Protein AF-A0A1J3IB77-F1 (afdb_monomer)

Organism: Noccaea caerulescens (NCBI:txid107243)

Secondary structure (DSSP, 8-state):
-EEEEEEEE-SS-EEEEEEEE-HHHHHHHHTT--GGG-----EEEEEEE---TTSS---EEEEEEE-----SSTTPPPPHHHHHHHHHHHHHHHHHHHHHH-----

InterPro domains:
  IPR042160 Class IV homeodomain-leucine zipper [PTHR45654] (1-101)
  IPR057993 HD-Zip IV, C-terminal domain [PF25797] (1-103)

Radius of gyration: 18.07 Å; Cα contacts (8 Å, |Δi|>4): 120; chains: 1; bounding box: 46×37×48 Å

Solvent-accessible surface area (backbone atoms only — not comparable to full-atom values): 6460 Å² total; per-residue (Å²): 126,42,70,53,72,51,71,54,74,57,100,69,36,36,37,42,42,33,22,60,35,58,55,69,46,50,51,42,33,77,72,73,47,71,62,87,71,51,70,76,37,57,26,38,38,36,42,26,71,61,75,63,85,82,79,60,96,70,63,65,44,78,48,75,50,75,49,78,86,87,62,93,52,94,82,62,78,86,48,74,66,56,52,53,52,53,51,50,52,52,52,53,49,54,51,52,53,51,55,73,65,54,70,76,84,123

Structure (mmCIF, N/CA/C/O backbone):
data_AF-A0A1J3IB77-F1
#
_entry.id   AF-A0A1J3IB77-F1
#
loop_
_atom_site.group_PDB
_atom_site.id
_atom_site.type_symbol
_atom_site.label_atom_id
_atom_site.label_alt_id
_atom_site.label_comp_id
_atom_site.label_asym_id
_atom_site.label_entity_id
_atom_site.label_seq_id
_atom_site.pdbx_PDB_ins_code
_atom_site.Cartn_x
_atom_site.Cartn_y
_atom_site.Cartn_z
_atom_site.occupancy
_atom_site.B_iso_or_equiv
_atom_site.auth_seq_id
_atom_site.auth_comp_id
_atom_site.auth_asym_id
_atom_site.auth_atom_id
_atom_site.pdbx_PDB_model_num
ATOM 1 N N . MET A 1 1 ? 0.347 -8.475 15.175 1.00 77.75 1 MET A N 1
ATOM 2 C CA . MET A 1 1 ? -0.262 -7.822 14.001 1.00 77.75 1 MET A CA 1
ATOM 3 C C . MET A 1 1 ? -0.348 -8.857 12.902 1.00 77.75 1 MET A C 1
ATOM 5 O O . MET A 1 1 ? 0.675 -9.458 12.590 1.00 77.75 1 MET A O 1
ATOM 9 N N . LEU A 1 2 ? -1.551 -9.118 12.404 1.00 89.75 2 LEU A N 1
ATOM 10 C CA . LEU A 1 2 ? -1.766 -9.941 11.217 1.00 89.75 2 LEU A CA 1
ATOM 11 C C . LEU A 1 2 ? -1.796 -9.008 10.000 1.00 89.75 2 LEU A C 1
ATOM 13 O O . LEU A 1 2 ? -2.239 -7.869 10.125 1.00 89.75 2 LEU A O 1
ATOM 17 N N . ILE A 1 3 ? -1.323 -9.461 8.843 1.00 94.31 3 ILE A N 1
ATOM 18 C CA . ILE A 1 3 ? -1.463 -8.725 7.584 1.00 94.31 3 ILE A CA 1
ATOM 19 C C . ILE A 1 3 ? -2.223 -9.625 6.619 1.00 94.31 3 ILE A C 1
ATOM 21 O O . ILE A 1 3 ? -1.780 -10.738 6.336 1.00 94.31 3 ILE A O 1
ATOM 25 N N . LEU A 1 4 ? -3.362 -9.142 6.130 1.00 94.12 4 LEU A N 1
ATOM 26 C CA . LEU A 1 4 ? -4.025 -9.731 4.973 1.00 94.12 4 LEU A CA 1
ATOM 27 C C . LEU A 1 4 ? -3.369 -9.126 3.744 1.00 94.12 4 LEU A C 1
ATOM 29 O O . LE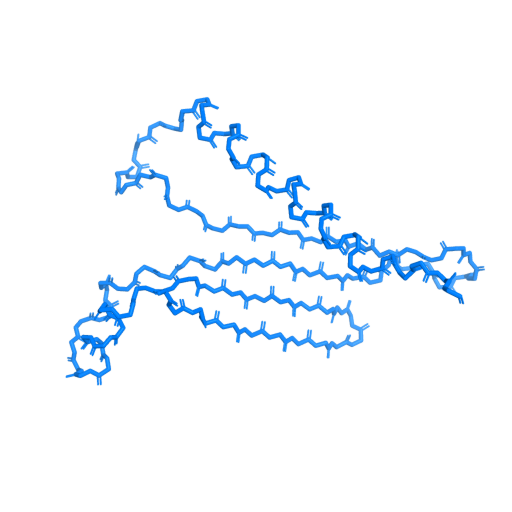U A 1 4 ? -3.350 -7.906 3.628 1.00 94.12 4 LEU A O 1
ATOM 33 N N . GLN A 1 5 ? -2.795 -9.948 2.875 1.00 96.88 5 GLN A N 1
ATOM 34 C CA . GLN A 1 5 ? -2.087 -9.478 1.692 1.00 96.88 5 GLN A CA 1
ATOM 35 C C . GLN A 1 5 ? -2.526 -10.279 0.477 1.00 96.88 5 GLN A C 1
ATOM 37 O O . GLN A 1 5 ? -2.566 -11.508 0.515 1.00 96.88 5 GLN A O 1
ATOM 42 N N . GLU A 1 6 ? -2.770 -9.564 -0.608 1.00 96.25 6 GLU A N 1
ATOM 43 C CA . GLU A 1 6 ? -2.948 -10.115 -1.937 1.00 96.25 6 GLU A CA 1
ATOM 44 C C . GLU A 1 6 ? -1.975 -9.429 -2.894 1.00 96.25 6 GLU A C 1
ATOM 46 O O . GLU A 1 6 ? -1.742 -8.219 -2.836 1.00 96.25 6 GLU A O 1
ATOM 51 N N . SER A 1 7 ? -1.378 -10.219 -3.776 1.00 96.25 7 SER A N 1
ATOM 52 C CA . SER A 1 7 ? -0.517 -9.722 -4.839 1.00 96.25 7 SER A CA 1
ATOM 53 C C . SER A 1 7 ? -0.864 -10.429 -6.131 1.00 96.25 7 SER A C 1
ATOM 55 O O . SER A 1 7 ? -1.012 -11.652 -6.139 1.00 96.25 7 SER A O 1
ATOM 57 N N . CYS A 1 8 ? -0.940 -9.675 -7.216 1.00 96.31 8 CYS A N 1
ATOM 58 C CA . CYS A 1 8 ? -1.202 -10.213 -8.539 1.00 96.31 8 CYS A CA 1
ATOM 59 C C . CYS A 1 8 ? -0.353 -9.471 -9.567 1.00 96.31 8 CYS A C 1
ATOM 61 O O . CYS A 1 8 ? -0.011 -8.299 -9.390 1.00 96.31 8 CYS A O 1
ATOM 63 N N . THR A 1 9 ? -0.048 -10.171 -10.650 1.00 95.75 9 THR A N 1
ATOM 64 C CA . THR A 1 9 ? 0.571 -9.611 -11.841 1.00 95.75 9 THR A CA 1
ATOM 65 C C . THR A 1 9 ? -0.227 -10.072 -13.045 1.00 95.75 9 THR A C 1
ATOM 67 O O . THR A 1 9 ? -0.445 -11.270 -13.234 1.00 95.75 9 THR A O 1
ATOM 70 N N . ASP A 1 10 ? -0.620 -9.118 -13.876 1.00 92.75 10 ASP A N 1
ATOM 71 C CA . ASP A 1 10 ? -1.211 -9.345 -15.186 1.00 92.75 10 ASP A CA 1
ATOM 72 C C . ASP A 1 10 ? -0.466 -8.500 -16.248 1.00 92.75 10 ASP A C 1
ATOM 74 O O . ASP A 1 10 ? 0.463 -7.759 -15.910 1.00 92.75 10 ASP A O 1
ATOM 78 N N . PRO A 1 11 ? -0.804 -8.608 -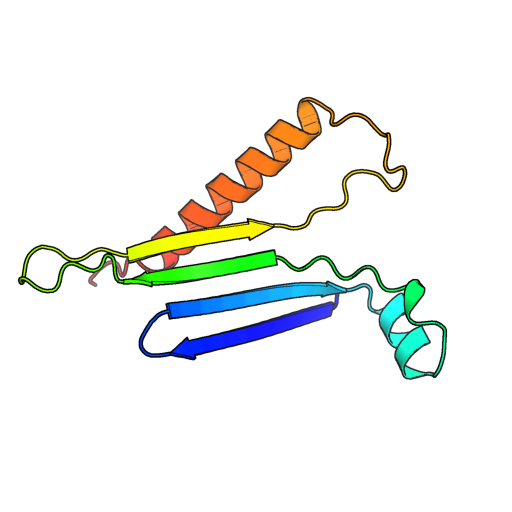17.548 1.00 88.81 11 PRO A N 1
ATOM 79 C CA . PRO A 1 11 ? -0.123 -7.847 -18.600 1.00 88.81 11 PRO A CA 1
ATOM 80 C C . PRO A 1 11 ? -0.227 -6.316 -18.483 1.00 88.81 11 PRO A C 1
ATOM 82 O O . PRO A 1 11 ? 0.487 -5.609 -19.191 1.00 88.81 11 PRO A O 1
ATOM 85 N N . THR A 1 12 ? -1.126 -5.798 -17.646 1.00 88.31 12 THR A N 1
ATOM 86 C CA . THR A 1 12 ? -1.369 -4.364 -17.455 1.00 88.31 12 THR A CA 1
ATOM 87 C C . THR A 1 12 ? -0.691 -3.809 -16.207 1.00 88.31 12 THR A C 1
ATOM 89 O O . THR A 1 12 ? -0.265 -2.655 -16.225 1.00 88.31 12 THR A O 1
ATOM 92 N N . ALA A 1 13 ? -0.573 -4.596 -15.134 1.00 92.19 13 ALA A N 1
ATOM 93 C CA . ALA A 1 13 ? -0.007 -4.131 -13.875 1.00 92.19 13 ALA A CA 1
ATOM 94 C C . ALA A 1 13 ? 0.480 -5.275 -12.976 1.00 92.19 13 ALA A C 1
ATOM 96 O O . ALA A 1 13 ? 0.025 -6.414 -13.053 1.00 92.19 13 ALA A O 1
ATOM 97 N N . SER A 1 14 ? 1.373 -4.937 -12.049 1.00 94.69 14 SER A N 1
ATOM 98 C CA . SER A 1 14 ? 1.654 -5.736 -10.853 1.00 94.69 14 SER A CA 1
ATOM 99 C C . SER A 1 14 ? 1.251 -4.952 -9.618 1.00 94.69 14 SER A C 1
ATOM 101 O O . SER A 1 14 ? 1.602 -3.780 -9.508 1.00 94.69 14 SER A O 1
ATOM 103 N N . PHE A 1 15 ? 0.552 -5.567 -8.674 1.00 96.00 15 PHE A N 1
ATOM 104 C CA . PHE A 1 15 ? 0.139 -4.892 -7.450 1.00 96.00 15 PHE A CA 1
ATOM 105 C C . PHE A 1 15 ? 0.359 -5.742 -6.207 1.00 96.00 15 PHE A C 1
ATOM 107 O O . PHE A 1 15 ? 0.346 -6.972 -6.250 1.00 96.00 15 PHE A O 1
ATOM 114 N N . VAL A 1 16 ? 0.528 -5.049 -5.085 1.00 96.94 16 VAL A N 1
ATOM 115 C CA . VAL A 1 16 ? 0.510 -5.617 -3.739 1.00 96.94 16 VAL A CA 1
ATOM 116 C C . VAL A 1 16 ? -0.455 -4.776 -2.922 1.00 96.94 16 VAL A C 1
ATOM 118 O O . VAL A 1 16 ? -0.192 -3.598 -2.675 1.00 96.94 16 VAL A O 1
ATOM 121 N N . ILE A 1 17 ? -1.565 -5.380 -2.511 1.00 96.81 17 ILE A N 1
ATOM 122 C CA . ILE A 1 17 ? -2.569 -4.767 -1.645 1.00 96.81 17 ILE A CA 1
ATOM 123 C C . ILE A 1 17 ? -2.568 -5.522 -0.325 1.00 96.81 17 ILE A C 1
ATOM 125 O O . ILE A 1 17 ? -2.563 -6.751 -0.292 1.00 96.81 17 ILE A O 1
ATOM 129 N N . TYR A 1 18 ? -2.555 -4.791 0.778 1.00 96.75 18 TYR A N 1
ATOM 130 C CA . TYR A 1 18 ? -2.538 -5.364 2.106 1.00 96.75 18 TYR A CA 1
ATOM 131 C C . TYR A 1 18 ? -3.366 -4.544 3.094 1.00 96.75 18 TYR A C 1
ATOM 133 O O . TYR A 1 18 ? -3.566 -3.346 2.926 1.00 96.75 18 TYR A O 1
ATOM 141 N N . ALA A 1 19 ? -3.827 -5.184 4.161 1.00 95.88 19 ALA A N 1
ATOM 142 C CA . ALA A 1 19 ? -4.482 -4.530 5.284 1.00 95.88 19 ALA A CA 1
ATOM 143 C C . ALA A 1 19 ? -3.905 -5.086 6.596 1.00 95.88 19 ALA A C 1
ATOM 145 O O . ALA A 1 19 ? -3.922 -6.306 6.800 1.00 95.88 19 ALA A O 1
ATOM 146 N N . PRO A 1 20 ? -3.376 -4.235 7.492 1.00 92.31 20 PRO A N 1
ATOM 147 C CA . PRO A 1 20 ? -3.039 -4.658 8.842 1.00 92.31 20 PRO A CA 1
ATOM 148 C C . PRO A 1 20 ? -4.326 -4.925 9.628 1.00 92.31 20 PRO A C 1
ATOM 150 O O . PRO A 1 20 ? -5.274 -4.147 9.566 1.00 92.31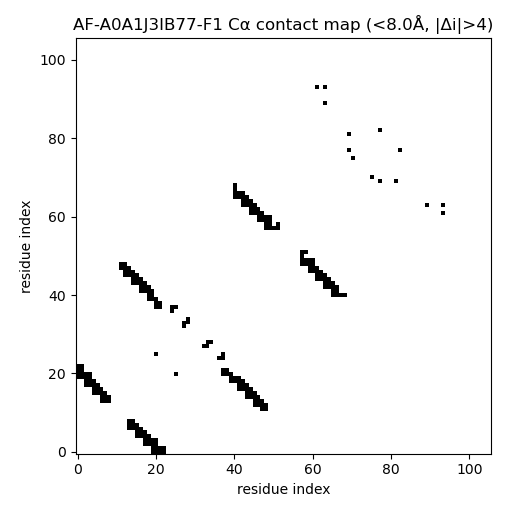 20 PRO A O 1
ATOM 153 N N . VAL A 1 21 ? -4.346 -6.026 10.373 1.00 91.94 21 VAL A N 1
ATOM 154 C CA . VAL A 1 21 ? -5.505 -6.485 11.143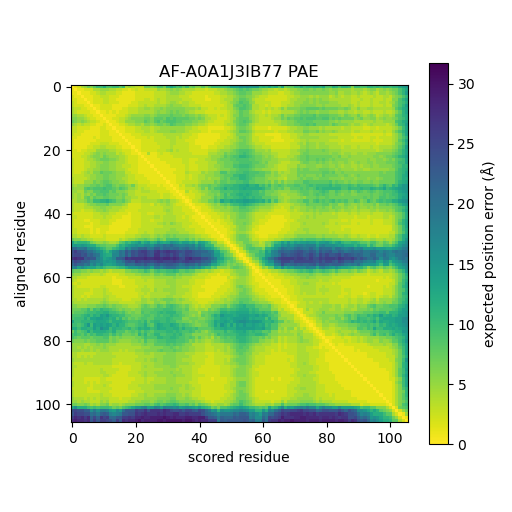 1.00 91.94 21 VAL A CA 1
ATOM 155 C C . VAL A 1 21 ? -5.080 -6.826 12.568 1.00 91.94 21 VAL A C 1
ATOM 157 O O . VAL A 1 21 ? -4.027 -7.440 12.800 1.00 91.94 21 VAL A O 1
ATOM 160 N N . ASP A 1 22 ? -5.905 -6.432 13.540 1.00 91.25 22 ASP A N 1
ATOM 161 C CA . ASP A 1 22 ? -5.741 -6.875 14.921 1.00 91.25 22 ASP A CA 1
ATOM 162 C C . ASP A 1 22 ? -6.107 -8.359 15.044 1.00 91.25 22 ASP A C 1
ATOM 164 O O . ASP A 1 22 ? -7.206 -8.793 14.698 1.00 91.25 22 ASP A O 1
ATOM 168 N N . ILE A 1 23 ? -5.163 -9.147 15.556 1.00 91.12 23 ILE A N 1
ATOM 169 C CA . ILE A 1 23 ? -5.323 -10.590 15.714 1.00 91.12 23 ILE A CA 1
ATOM 170 C C . ILE A 1 23 ? -6.409 -10.931 16.738 1.00 91.12 23 ILE A C 1
ATOM 172 O O . ILE A 1 23 ? -7.076 -11.953 16.591 1.00 91.12 23 ILE A O 1
ATOM 176 N N . VAL A 1 24 ? -6.609 -10.080 17.751 1.00 91.50 24 VAL A N 1
ATOM 177 C CA . VAL A 1 24 ? -7.641 -10.294 18.773 1.00 91.50 24 VAL A CA 1
ATOM 178 C C . VAL A 1 24 ? -9.021 -10.103 18.155 1.00 91.50 24 VAL A C 1
ATOM 180 O O . VAL A 1 24 ? -9.861 -10.996 18.267 1.00 91.50 24 VAL A O 1
ATOM 183 N N . ALA A 1 25 ? -9.222 -8.995 17.436 1.00 90.00 25 ALA A N 1
ATOM 184 C CA . ALA A 1 25 ? -10.453 -8.739 16.695 1.00 90.00 25 ALA A CA 1
ATOM 185 C C . ALA A 1 25 ? -10.733 -9.849 15.665 1.00 90.00 25 ALA A C 1
ATOM 187 O O . ALA A 1 25 ? -11.834 -10.391 15.624 1.00 90.00 25 ALA A O 1
ATOM 188 N N . MET A 1 26 ? -9.718 -10.278 14.906 1.00 91.31 26 MET A N 1
ATOM 189 C CA . MET A 1 26 ? -9.868 -11.362 13.930 1.00 91.31 26 MET A CA 1
ATOM 190 C C . MET A 1 26 ? -10.260 -12.694 14.585 1.00 91.31 26 MET A C 1
ATOM 192 O O . MET A 1 26 ? -11.115 -13.410 14.069 1.00 91.31 26 MET A O 1
ATOM 196 N N . ASN A 1 27 ? -9.678 -13.030 15.739 1.00 91.00 27 ASN A N 1
ATOM 197 C CA . ASN A 1 27 ? -10.035 -14.249 16.461 1.00 91.00 27 ASN A CA 1
ATOM 198 C C . ASN A 1 27 ? -11.495 -14.220 16.943 1.00 91.00 27 ASN A C 1
ATOM 200 O O . ASN A 1 27 ? -12.172 -15.241 16.891 1.00 91.00 27 ASN A O 1
ATOM 204 N N . ILE A 1 28 ? -12.007 -13.064 17.374 1.00 91.19 28 ILE A N 1
ATOM 205 C CA . ILE A 1 28 ? -13.424 -12.913 17.748 1.00 91.19 28 ILE A CA 1
ATOM 206 C C . ILE A 1 28 ? -14.323 -13.224 16.546 1.00 91.19 28 ILE A C 1
ATOM 208 O O . ILE A 1 28 ? -15.242 -14.034 16.667 1.00 91.19 28 ILE A O 1
ATOM 212 N N . VAL A 1 29 ? -14.015 -12.654 15.378 1.00 92.31 29 VAL A N 1
ATOM 213 C CA . VAL A 1 29 ? -14.778 -12.888 14.141 1.00 92.31 29 VAL A CA 1
ATOM 214 C C . VAL A 1 29 ? -14.728 -14.353 13.710 1.00 92.31 29 VAL A C 1
ATOM 216 O O . VAL A 1 29 ? -15.763 -14.939 13.404 1.00 92.31 29 VAL A O 1
ATOM 219 N N . LEU A 1 30 ? -13.552 -14.986 13.751 1.00 91.56 30 LEU A N 1
ATOM 220 C CA . LEU A 1 30 ? -13.393 -16.402 13.393 1.00 91.56 30 LEU A CA 1
ATOM 221 C C . LEU A 1 30 ? -14.171 -17.352 14.317 1.00 91.56 30 LEU A C 1
ATOM 223 O O . LEU A 1 30 ? -14.537 -18.446 13.894 1.00 91.56 30 LEU A O 1
ATOM 227 N N . ASN A 1 31 ? -14.459 -16.932 15.550 1.00 94.88 31 ASN A N 1
ATOM 228 C CA . ASN A 1 31 ? -15.295 -17.675 16.495 1.00 94.88 31 ASN A CA 1
ATOM 229 C C . ASN A 1 31 ? -16.794 -17.313 16.398 1.00 94.88 31 ASN A C 1
ATOM 231 O O . ASN A 1 31 ? -17.569 -17.687 17.277 1.00 94.88 31 ASN A O 1
ATOM 235 N N . GLY A 1 32 ? -17.217 -16.607 15.342 1.00 93.19 32 GLY A N 1
ATOM 236 C CA . GLY A 1 32 ? -18.616 -16.239 15.099 1.00 93.19 32 GLY A CA 1
ATOM 237 C C . GLY A 1 32 ? -19.071 -14.950 15.790 1.00 93.19 32 GLY A C 1
ATOM 238 O O . GLY A 1 32 ? -20.273 -14.734 15.936 1.00 93.19 32 GLY A O 1
ATOM 239 N N . GLY A 1 33 ? -18.132 -14.117 16.246 1.00 92.88 33 GLY A N 1
ATOM 240 C CA . GLY A 1 33 ? -18.415 -12.779 16.760 1.00 92.88 33 GLY A CA 1
ATOM 241 C C . GLY A 1 33 ? -18.741 -11.761 15.661 1.00 92.88 33 GLY A C 1
ATOM 242 O O . GLY A 1 33 ? -18.799 -12.083 14.476 1.00 92.88 33 GLY A O 1
ATOM 243 N N . ASP A 1 34 ? -18.949 -10.513 16.070 1.00 91.12 34 ASP A N 1
ATOM 244 C CA . ASP A 1 34 ? -19.334 -9.414 15.181 1.00 91.12 34 ASP A CA 1
ATOM 245 C C . ASP A 1 34 ? -18.143 -8.919 14.321 1.00 91.12 34 ASP A C 1
ATOM 247 O O . ASP A 1 34 ? -17.105 -8.545 14.884 1.00 91.12 34 ASP A O 1
ATOM 251 N N . PRO A 1 35 ? -18.251 -8.920 12.975 1.00 86.81 35 PRO A N 1
ATOM 252 C CA . PRO A 1 35 ? -17.198 -8.455 12.072 1.00 86.81 35 PRO A CA 1
ATOM 253 C C . PRO A 1 35 ? -16.929 -6.946 12.123 1.00 86.81 35 PRO A C 1
ATOM 255 O O . PRO A 1 35 ? -15.829 -6.536 11.744 1.00 86.81 35 PRO A O 1
ATOM 258 N N . ASP A 1 36 ? -17.858 -6.128 12.624 1.00 87.12 36 ASP A N 1
ATOM 259 C CA . ASP A 1 36 ? -17.719 -4.663 12.627 1.00 87.12 36 ASP A CA 1
ATOM 260 C C . ASP A 1 36 ? -16.585 -4.167 13.547 1.00 87.12 36 ASP A C 1
ATOM 262 O O . ASP A 1 36 ? -16.099 -3.042 13.410 1.00 87.12 36 ASP A O 1
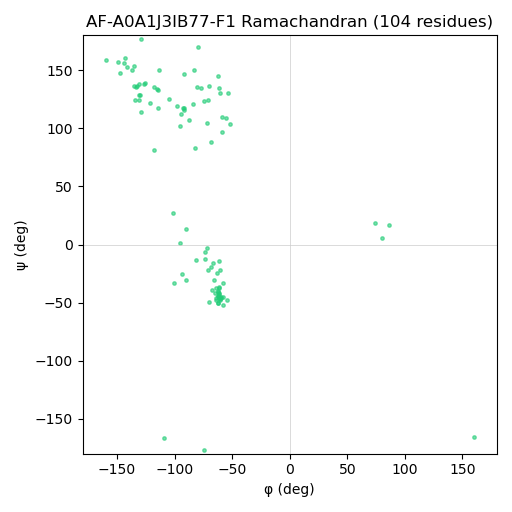ATOM 266 N N . TYR A 1 37 ? -16.089 -5.021 14.449 1.00 81.56 37 TYR A N 1
ATOM 267 C CA . TYR A 1 37 ? -14.925 -4.730 15.293 1.00 81.56 37 TYR A CA 1
ATOM 268 C C . TYR A 1 37 ? -13.587 -4.763 14.542 1.00 81.56 37 TYR A C 1
ATOM 270 O O . TYR A 1 37 ? -12.568 -4.323 15.084 1.00 81.56 37 TYR A O 1
ATOM 278 N N . VAL A 1 38 ? -13.551 -5.289 13.315 1.00 87.94 38 VAL A N 1
ATOM 279 C CA . VAL A 1 38 ? -12.317 -5.408 12.536 1.00 87.94 38 VAL A CA 1
ATOM 280 C C . VAL A 1 38 ? -12.165 -4.211 11.603 1.00 87.94 38 VAL A C 1
ATOM 282 O O . VAL A 1 38 ? -12.741 -4.154 10.519 1.00 87.94 38 VAL A O 1
ATOM 285 N N . ALA A 1 39 ? -11.312 -3.264 11.991 1.00 88.12 39 ALA A N 1
ATOM 286 C CA . ALA A 1 39 ? -10.917 -2.179 11.103 1.00 88.12 39 ALA A CA 1
ATOM 287 C C . ALA A 1 39 ? -9.979 -2.706 10.003 1.00 88.12 39 ALA A C 1
ATOM 289 O O . ALA A 1 39 ? -8.798 -2.959 10.246 1.00 88.12 39 ALA 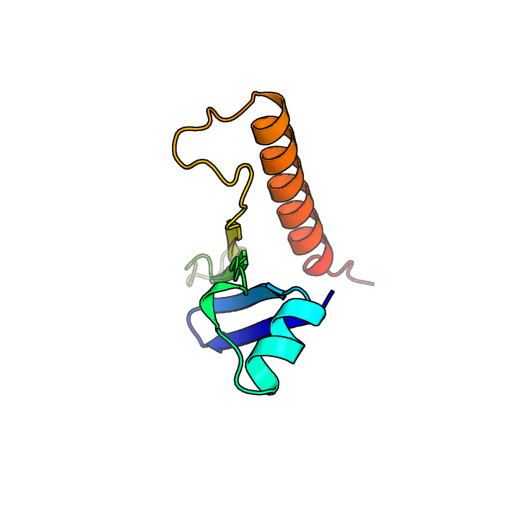A O 1
ATOM 290 N N . LEU A 1 40 ? -10.500 -2.854 8.784 1.00 90.31 40 LEU A N 1
ATOM 291 C CA . LEU A 1 40 ? -9.702 -3.129 7.592 1.00 90.31 40 LEU A CA 1
ATOM 292 C C . LEU A 1 40 ? -9.329 -1.808 6.922 1.00 90.31 40 LEU A C 1
ATOM 294 O O . LEU A 1 40 ? -10.195 -1.071 6.455 1.00 90.31 40 LEU A O 1
ATOM 298 N N . LEU A 1 41 ? -8.029 -1.524 6.856 1.00 93.44 41 LEU A N 1
ATOM 299 C CA . LEU A 1 41 ? -7.486 -0.325 6.221 1.00 93.44 41 LEU A CA 1
ATOM 300 C C . LEU A 1 41 ? -6.579 -0.716 5.040 1.00 93.44 41 LEU A C 1
ATOM 302 O O . LEU A 1 41 ? -5.356 -0.788 5.204 1.00 93.44 41 LEU A O 1
ATOM 306 N N . PRO A 1 42 ? -7.163 -1.017 3.862 1.00 94.81 42 PRO A N 1
ATOM 307 C CA . PRO A 1 42 ? -6.415 -1.361 2.661 1.00 94.81 42 PRO A CA 1
ATOM 308 C C . PRO A 1 42 ? -5.365 -0.309 2.304 1.00 94.81 42 PRO A C 1
ATOM 310 O O . PRO A 1 42 ? -5.627 0.890 2.241 1.00 94.81 42 PRO A O 1
ATOM 313 N N . SER A 1 43 ? -4.155 -0.774 2.057 1.00 96.12 43 SER A N 1
ATOM 314 C CA . SER A 1 43 ? -3.013 0.010 1.612 1.00 96.12 43 SER A CA 1
ATOM 315 C C . SER A 1 43 ? -2.209 -0.819 0.622 1.00 96.12 43 SER A C 1
ATOM 317 O O . SER A 1 43 ? -2.342 -2.039 0.573 1.00 96.12 43 SER A O 1
ATOM 319 N N . GLY A 1 44 ? -1.377 -0.189 -0.190 1.00 96.56 44 GLY A N 1
ATOM 320 C CA . GLY A 1 44 ? -0.612 -0.931 -1.176 1.00 96.56 44 GLY A CA 1
ATOM 321 C C . GLY A 1 44 ? -0.085 -0.078 -2.305 1.00 96.56 44 GLY A C 1
ATOM 322 O O . GLY A 1 44 ? -0.071 1.155 -2.245 1.00 96.56 44 GLY A O 1
ATOM 323 N N . PHE A 1 45 ? 0.355 -0.761 -3.349 1.00 96.69 45 PHE A N 1
ATOM 324 C CA . PHE A 1 45 ? 0.870 -0.123 -4.544 1.00 96.69 45 PHE A CA 1
ATOM 325 C C . PHE A 1 45 ? 0.603 -0.955 -5.796 1.00 96.69 45 PHE A C 1
ATOM 327 O O . PHE A 1 45 ? 0.448 -2.175 -5.732 1.00 96.69 45 PHE A O 1
ATOM 334 N N . ALA A 1 46 ? 0.588 -0.273 -6.937 1.00 95.75 46 ALA A N 1
ATOM 335 C CA . ALA A 1 46 ? 0.537 -0.852 -8.268 1.00 95.75 46 ALA A CA 1
ATOM 336 C C . ALA A 1 46 ? 1.683 -0.292 -9.117 1.00 95.75 46 ALA A C 1
ATOM 338 O O . ALA A 1 46 ? 1.978 0.903 -9.072 1.00 95.75 46 ALA A O 1
ATOM 339 N N . ILE A 1 47 ? 2.320 -1.159 -9.892 1.00 93.94 47 ILE A N 1
ATOM 340 C CA . ILE A 1 47 ? 3.381 -0.852 -10.844 1.00 93.94 47 ILE A CA 1
ATOM 341 C C . ILE A 1 47 ? 2.830 -1.168 -12.227 1.00 93.94 47 ILE A C 1
ATOM 343 O O . ILE A 1 47 ? 2.486 -2.315 -12.516 1.00 93.94 47 ILE A O 1
ATOM 347 N N . LEU A 1 48 ? 2.742 -0.143 -13.064 1.00 91.88 48 LEU A N 1
ATOM 348 C CA . LEU A 1 48 ? 2.250 -0.231 -14.431 1.00 91.88 48 LEU A CA 1
ATOM 349 C C . LEU A 1 48 ? 3.400 0.065 -15.403 1.00 91.88 48 LEU A C 1
ATOM 351 O O . LEU A 1 48 ? 4.293 0.845 -15.058 1.00 91.88 48 LEU A O 1
ATOM 355 N N . PRO A 1 49 ? 3.402 -0.513 -16.614 1.00 87.31 49 PRO A N 1
ATOM 356 C CA . PRO A 1 49 ? 4.321 -0.085 -17.658 1.00 87.31 49 PRO A CA 1
ATOM 357 C C . PRO A 1 49 ? 4.044 1.382 -18.021 1.00 87.31 49 PRO A C 1
ATOM 359 O O . PRO A 1 49 ? 2.896 1.825 -18.025 1.00 87.31 49 PRO A O 1
ATOM 362 N N . ASP A 1 50 ? 5.087 2.143 -18.347 1.00 82.69 50 ASP A N 1
ATOM 363 C CA . ASP A 1 50 ? 4.972 3.555 -18.747 1.00 82.69 50 ASP A CA 1
ATOM 364 C C . ASP A 1 50 ? 4.354 3.771 -20.146 1.00 82.69 50 ASP A C 1
ATOM 366 O O . ASP A 1 50 ? 4.136 4.907 -20.569 1.00 82.69 50 ASP A O 1
ATOM 370 N N . GLY A 1 51 ? 4.051 2.683 -20.862 1.00 73.06 51 GLY A N 1
ATOM 371 C CA . GLY A 1 51 ? 3.399 2.696 -22.170 1.00 73.06 51 GLY A CA 1
ATOM 372 C C . GLY A 1 51 ? 4.330 3.003 -23.347 1.00 73.06 51 GLY A C 1
ATOM 373 O O . GLY A 1 51 ? 3.847 3.108 -24.479 1.00 73.06 51 GLY A O 1
ATOM 374 N N . ASN A 1 52 ? 5.646 3.122 -23.137 1.00 69.12 52 ASN A N 1
ATOM 375 C CA . ASN A 1 52 ? 6.580 3.439 -24.213 1.00 69.12 52 ASN A CA 1
ATOM 376 C C . ASN A 1 52 ? 6.970 2.187 -25.025 1.00 69.12 52 ASN A C 1
ATOM 378 O O . ASN A 1 52 ? 8.015 1.576 -24.824 1.00 69.12 52 ASN A O 1
ATOM 382 N N . ALA A 1 53 ? 6.126 1.805 -25.986 1.00 62.22 53 ALA A N 1
ATOM 383 C CA . ALA A 1 53 ? 6.329 0.621 -26.832 1.00 62.22 53 ALA A CA 1
ATOM 384 C C . ALA A 1 53 ? 7.435 0.767 -27.907 1.00 62.22 53 ALA A C 1
ATOM 386 O O . ALA A 1 53 ? 7.757 -0.204 -28.589 1.00 62.22 53 ALA A O 1
ATOM 387 N N . ASN A 1 54 ? 8.021 1.960 -28.076 1.00 63.66 54 ASN A N 1
ATOM 388 C CA . ASN A 1 54 ? 8.873 2.301 -29.226 1.00 63.66 54 ASN A CA 1
ATOM 389 C C . ASN A 1 54 ? 10.392 2.258 -28.953 1.00 63.66 54 ASN A C 1
ATOM 391 O O . ASN A 1 54 ? 11.159 2.939 -29.631 1.00 63.66 54 ASN A O 1
ATOM 395 N N . GLY A 1 55 ? 10.854 1.445 -27.998 1.00 58.97 55 GLY A N 1
ATOM 396 C CA . GLY A 1 55 ? 12.284 1.132 -27.845 1.00 58.97 55 GLY A CA 1
ATOM 397 C C . GLY A 1 55 ? 13.165 2.246 -27.260 1.00 58.97 55 GLY A C 1
ATOM 398 O O . GLY A 1 55 ? 14.383 2.191 -27.418 1.00 58.97 55 GLY A O 1
ATOM 399 N N . GLY A 1 56 ? 12.579 3.248 -26.594 1.00 65.06 56 GLY A N 1
ATOM 400 C CA . GLY A 1 56 ? 13.322 4.137 -25.690 1.00 65.06 56 GLY A CA 1
ATOM 401 C C . GLY A 1 56 ? 13.560 3.478 -24.325 1.00 65.06 56 GLY A C 1
ATOM 402 O O . GLY A 1 56 ? 12.970 2.435 -24.049 1.00 65.06 56 GLY A O 1
ATOM 403 N N . GLU A 1 57 ? 14.395 4.082 -23.469 1.00 67.81 57 GLU A N 1
ATOM 404 C CA . GLU A 1 57 ? 14.510 3.692 -22.052 1.00 67.81 57 GLU A CA 1
ATOM 405 C C . GLU A 1 57 ? 13.108 3.682 -21.420 1.00 67.81 57 GLU A C 1
ATOM 407 O O . GLU A 1 57 ? 12.506 4.733 -21.208 1.00 67.81 57 GLU A O 1
ATOM 412 N N . GLY A 1 58 ? 12.551 2.486 -21.221 1.00 76.31 58 GLY A N 1
ATOM 413 C CA . GLY A 1 58 ? 11.231 2.292 -20.632 1.00 76.31 58 GLY A CA 1
ATOM 414 C C . GLY A 1 58 ? 11.305 2.387 -19.112 1.00 76.31 58 GLY A C 1
ATOM 415 O O . GLY A 1 58 ? 12.206 1.827 -18.487 1.00 76.31 58 GLY A O 1
ATOM 416 N N . GLY A 1 59 ? 10.358 3.101 -18.521 1.00 84.56 59 GLY A N 1
ATOM 417 C CA . GLY A 1 59 ? 10.134 3.201 -17.087 1.00 84.56 59 GLY A CA 1
ATOM 418 C C . GLY A 1 59 ? 8.861 2.484 -16.638 1.00 84.56 59 GLY A C 1
ATOM 419 O O . GLY A 1 59 ? 8.238 1.702 -17.358 1.00 84.56 59 GLY A O 1
ATOM 420 N N . SER A 1 60 ? 8.455 2.773 -15.407 1.00 89.00 60 SER A N 1
ATOM 421 C CA . SER A 1 60 ? 7.201 2.294 -14.837 1.00 89.00 60 SER A CA 1
ATOM 422 C C . SER A 1 60 ? 6.487 3.407 -14.079 1.00 89.00 60 SER A C 1
ATOM 424 O O . SER A 1 60 ? 7.107 4.320 -13.525 1.00 89.00 60 SER A O 1
ATOM 426 N N . LEU A 1 61 ? 5.160 3.328 -14.052 1.00 91.50 61 LEU A N 1
ATOM 427 C CA . LEU A 1 61 ? 4.319 4.179 -13.227 1.00 91.50 61 LEU A CA 1
ATOM 428 C C . LEU A 1 61 ? 4.022 3.456 -11.913 1.00 91.50 61 LEU A C 1
ATOM 430 O O . LEU A 1 61 ? 3.305 2.457 -11.889 1.00 91.50 61 LEU A O 1
ATOM 434 N N . LEU A 1 62 ? 4.560 3.983 -10.814 1.00 93.25 62 LEU A N 1
ATOM 435 C CA . LEU A 1 62 ? 4.258 3.520 -9.463 1.00 93.25 62 LEU A CA 1
ATOM 436 C C . LEU A 1 62 ? 3.102 4.340 -8.877 1.00 93.25 62 LEU A C 1
ATOM 438 O O . LEU A 1 62 ? 3.237 5.541 -8.645 1.00 93.25 62 LEU A O 1
ATOM 442 N N . THR A 1 63 ? 1.991 3.671 -8.586 1.00 93.88 63 THR A N 1
ATOM 443 C CA . THR A 1 63 ? 0.851 4.227 -7.849 1.00 93.88 63 THR A CA 1
ATOM 444 C C . THR A 1 63 ? 0.861 3.668 -6.434 1.00 93.88 63 THR A C 1
ATOM 446 O O . THR A 1 63 ? 0.859 2.454 -6.268 1.00 93.88 63 THR A O 1
ATOM 449 N N . VAL A 1 64 ? 0.854 4.526 -5.414 1.00 95.50 64 VAL A N 1
ATOM 450 C CA . VAL A 1 64 ? 0.804 4.118 -4.000 1.00 95.50 64 VAL A CA 1
ATOM 451 C C . VAL A 1 64 ? -0.472 4.663 -3.370 1.00 95.50 64 VAL A C 1
ATOM 453 O O . VAL A 1 64 ? -0.808 5.830 -3.568 1.00 95.50 64 VAL A O 1
ATOM 456 N N . ALA A 1 65 ? -1.168 3.829 -2.603 1.00 94.44 65 ALA A N 1
ATOM 457 C CA . ALA A 1 65 ? -2.387 4.200 -1.900 1.00 94.44 65 ALA A CA 1
ATOM 458 C C . ALA A 1 65 ? -2.324 3.734 -0.444 1.00 94.44 65 ALA A C 1
ATOM 460 O O . ALA A 1 65 ? -1.941 2.602 -0.155 1.00 94.44 65 ALA A O 1
ATOM 461 N N . PHE A 1 66 ? -2.740 4.607 0.469 1.00 94.50 66 PHE A N 1
ATOM 462 C CA . PHE A 1 66 ? -2.873 4.287 1.884 1.00 94.50 66 PHE A CA 1
ATOM 463 C C . PHE A 1 66 ? -4.245 4.710 2.379 1.00 94.50 66 PHE A C 1
ATOM 465 O O . PHE A 1 66 ? -4.624 5.874 2.238 1.00 94.50 66 PHE A O 1
ATOM 472 N N . GLN A 1 67 ? -4.950 3.790 3.024 1.00 93.44 67 GLN A N 1
ATOM 473 C CA . GLN A 1 67 ? -6.069 4.129 3.887 1.00 93.44 67 GLN A CA 1
ATOM 474 C C . GLN A 1 67 ? -5.564 4.154 5.329 1.00 93.44 67 GLN A C 1
ATOM 476 O O . GLN A 1 67 ? -5.054 3.159 5.832 1.00 93.44 67 GLN A O 1
ATOM 481 N N . ILE A 1 68 ? -5.661 5.307 5.993 1.00 89.31 68 ILE A N 1
ATOM 482 C CA . ILE A 1 68 ? -5.147 5.500 7.355 1.00 89.31 68 ILE A CA 1
ATOM 483 C C . ILE A 1 68 ? -6.239 6.145 8.198 1.00 89.31 68 ILE A C 1
ATOM 485 O O . ILE A 1 68 ? -6.737 7.219 7.865 1.00 89.31 68 ILE A O 1
ATOM 489 N N . LEU A 1 69 ? -6.582 5.501 9.313 1.00 87.62 69 LEU A N 1
ATOM 490 C CA . LEU A 1 69 ? -7.478 6.063 10.313 1.00 87.62 69 LEU A CA 1
ATOM 491 C C . LEU A 1 69 ? -6.656 6.893 11.306 1.00 87.62 69 LEU A C 1
ATOM 493 O O . LEU A 1 69 ? -5.898 6.343 12.101 1.00 87.62 69 LEU A O 1
ATOM 497 N N . VAL A 1 70 ? -6.774 8.220 11.226 1.00 84.19 70 VAL A N 1
ATOM 498 C CA . VAL A 1 70 ? -6.053 9.157 12.113 1.00 84.19 70 VAL A CA 1
ATOM 499 C C . VAL A 1 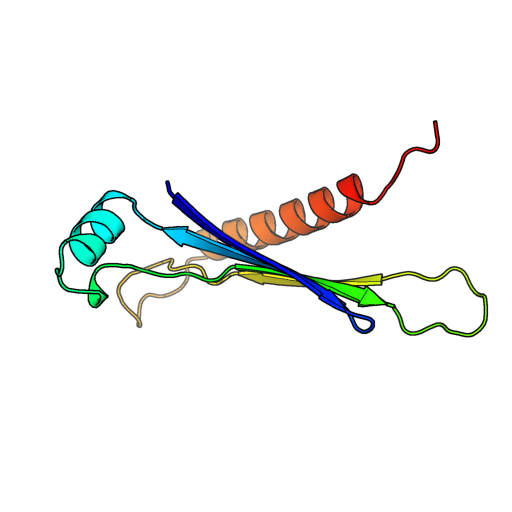70 ? -6.857 9.469 13.376 1.00 84.19 70 VAL A C 1
ATOM 501 O O . VAL A 1 70 ? -6.276 9.712 14.429 1.00 84.19 70 VAL A O 1
ATOM 504 N N . ASP A 1 71 ? -8.184 9.448 13.274 1.00 83.19 71 ASP A N 1
ATOM 505 C CA . ASP A 1 71 ? -9.113 9.711 14.369 1.00 83.19 71 ASP A CA 1
ATOM 506 C C . ASP A 1 71 ? -10.379 8.867 14.158 1.00 83.19 71 ASP A C 1
ATOM 508 O O . ASP A 1 71 ? -10.760 8.592 13.018 1.00 83.19 71 ASP A O 1
ATOM 512 N N . SER A 1 72 ? -11.016 8.435 15.245 1.00 80.69 72 SER A N 1
ATOM 513 C CA . SER A 1 72 ? -12.275 7.686 15.202 1.00 80.69 72 SER A CA 1
ATOM 514 C C . SER A 1 72 ? -13.499 8.591 15.023 1.00 80.69 72 SER A C 1
ATOM 516 O O . SER A 1 72 ? -14.581 8.100 14.700 1.00 80.69 72 SER A O 1
ATOM 518 N N . VAL A 1 73 ? -13.345 9.906 15.201 1.00 86.56 73 VAL A N 1
ATOM 519 C CA . VAL A 1 73 ? -14.386 10.912 14.994 1.00 86.56 73 VAL A CA 1
ATOM 520 C C . VAL A 1 73 ? -14.308 11.441 13.553 1.00 86.56 73 VAL A C 1
ATOM 522 O O . VAL A 1 73 ? -13.347 12.128 13.205 1.00 86.56 73 VAL A O 1
ATOM 525 N N . PRO A 1 74 ? -15.337 11.230 12.707 1.00 78.94 74 PRO A N 1
ATOM 526 C CA . PRO A 1 74 ? -15.304 11.630 11.292 1.00 78.94 74 PRO A CA 1
ATOM 527 C C . PRO A 1 74 ? -15.118 13.135 11.046 1.00 78.94 74 PRO A C 1
ATOM 529 O O . PRO A 1 74 ? -14.702 13.546 9.967 1.00 78.94 74 PRO A O 1
ATOM 532 N N . THR A 1 75 ? -15.452 13.970 12.033 1.00 85.50 75 THR A N 1
ATOM 533 C CA . THR A 1 75 ? -15.330 15.435 11.969 1.00 85.50 75 THR A CA 1
ATOM 534 C C . THR A 1 75 ? -14.031 15.962 12.576 1.00 85.50 75 THR A C 1
ATOM 536 O O . THR A 1 75 ? -13.847 17.182 12.651 1.00 85.50 75 THR A O 1
ATOM 539 N N . ALA A 1 76 ? -13.153 15.082 13.066 1.00 85.38 76 ALA A N 1
ATOM 540 C CA . ALA A 1 76 ? -11.863 15.489 13.596 1.00 85.38 76 ALA A CA 1
ATOM 541 C C . ALA A 1 76 ? -11.042 16.171 12.499 1.00 85.38 76 ALA A C 1
ATOM 543 O O . ALA A 1 76 ? -10.970 15.723 11.353 1.00 85.38 76 ALA A O 1
ATOM 544 N N . LYS A 1 77 ? -10.426 17.299 12.848 1.00 84.88 77 LYS A N 1
ATOM 545 C CA . LYS A 1 77 ? -9.561 18.016 11.914 1.00 84.88 77 LYS A CA 1
ATOM 546 C C . LYS A 1 77 ? -8.223 17.299 11.824 1.00 84.88 77 LYS A C 1
ATOM 548 O O . LYS A 1 77 ? -7.617 16.984 12.844 1.00 84.88 77 LYS A O 1
ATOM 553 N N . LEU A 1 78 ? -7.729 17.129 10.601 1.00 85.19 78 LEU A N 1
ATOM 554 C CA . LEU A 1 78 ? -6.364 16.668 10.382 1.00 85.19 78 LEU A CA 1
ATOM 555 C C . LEU A 1 78 ? -5.379 17.666 10.997 1.00 85.19 78 LEU A C 1
ATOM 557 O O . LEU A 1 78 ? -5.467 18.874 10.765 1.00 85.19 78 LEU A O 1
ATOM 561 N N . SER A 1 79 ? -4.432 17.154 11.781 1.00 88.31 79 SER A N 1
ATOM 562 C CA . SER A 1 79 ? -3.348 17.968 12.319 1.00 88.31 79 SER A CA 1
ATOM 563 C C . SER A 1 79 ? -2.223 18.111 11.291 1.00 88.31 79 SER A C 1
ATOM 565 O O . SER A 1 79 ? -1.970 17.200 10.499 1.00 88.31 79 SER A O 1
ATOM 567 N N . LEU A 1 80 ? -1.492 19.230 11.335 1.00 90.25 80 LEU A N 1
ATOM 568 C CA . LEU A 1 80 ? -0.286 19.413 10.516 1.00 90.25 80 LEU A CA 1
ATOM 569 C C . LEU A 1 80 ? 0.760 18.315 10.781 1.00 90.25 80 LEU A C 1
ATOM 571 O O . LEU A 1 80 ? 1.452 17.895 9.857 1.00 90.25 80 LEU A O 1
ATOM 575 N N . GLY A 1 81 ? 0.838 17.814 12.020 1.00 90.25 81 GLY A N 1
ATOM 576 C CA . GLY A 1 81 ? 1.715 16.699 12.383 1.00 90.25 81 GLY A CA 1
ATOM 577 C C . GLY A 1 81 ? 1.331 15.402 11.671 1.00 90.25 81 GLY A C 1
ATOM 578 O O . GLY A 1 81 ? 2.188 14.757 11.074 1.00 90.25 81 GLY A O 1
ATOM 579 N N . SER A 1 82 ? 0.038 15.066 11.644 1.00 89.00 82 SER A N 1
ATOM 580 C CA . SER A 1 82 ? -0.478 13.883 10.943 1.00 89.00 82 SER A CA 1
ATOM 581 C C . SER A 1 82 ? -0.194 13.950 9.441 1.00 89.00 82 SER A C 1
ATOM 583 O O . SER A 1 82 ? 0.232 12.958 8.855 1.00 89.00 82 SER A O 1
ATOM 585 N N . VAL A 1 83 ? -0.363 15.126 8.822 1.00 90.12 83 VAL A N 1
ATOM 586 C CA . VAL A 1 83 ? -0.046 15.335 7.397 1.00 90.12 83 VAL A CA 1
ATOM 587 C C . VAL A 1 83 ? 1.443 15.113 7.126 1.00 90.12 83 VAL A C 1
ATOM 589 O O . VAL A 1 83 ? 1.792 14.417 6.173 1.00 90.12 83 VAL A O 1
ATOM 592 N N . ALA A 1 84 ? 2.325 15.648 7.976 1.00 93.19 84 ALA A N 1
ATOM 593 C CA . ALA A 1 84 ? 3.765 15.445 7.841 1.00 93.19 84 ALA A CA 1
ATOM 594 C C . ALA A 1 84 ? 4.151 13.961 7.966 1.00 93.19 84 ALA A C 1
ATOM 596 O O . ALA A 1 84 ? 4.940 13.459 7.166 1.00 93.19 84 ALA A O 1
ATOM 597 N N . THR A 1 85 ? 3.560 13.235 8.920 1.00 92.44 85 THR A N 1
ATOM 598 C CA . THR A 1 85 ? 3.784 11.793 9.085 1.00 92.44 85 THR A CA 1
ATOM 599 C C . THR A 1 85 ? 3.337 10.998 7.859 1.00 92.44 85 THR A C 1
ATOM 601 O O . THR A 1 85 ? 4.099 10.159 7.382 1.00 92.44 85 THR A O 1
ATOM 604 N N . VAL A 1 86 ? 2.146 11.274 7.316 1.00 92.56 86 VAL A N 1
ATOM 605 C CA . VAL A 1 86 ? 1.636 10.584 6.116 1.00 92.56 86 VAL A CA 1
ATOM 606 C C . VAL A 1 86 ? 2.505 10.885 4.896 1.00 92.56 86 VAL A C 1
ATOM 608 O O . VAL A 1 86 ? 2.835 9.971 4.145 1.00 92.56 86 VAL A O 1
ATOM 611 N N . ASN A 1 87 ? 2.938 12.135 4.722 1.00 93.12 87 ASN A N 1
ATOM 612 C CA . ASN A 1 87 ? 3.830 12.505 3.625 1.00 93.12 87 ASN A CA 1
ATOM 613 C C . ASN A 1 87 ? 5.165 11.743 3.699 1.00 93.12 87 ASN A C 1
ATO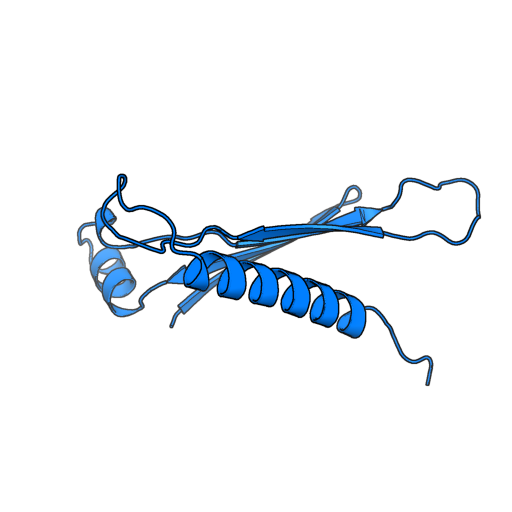M 615 O O . ASN A 1 87 ? 5.593 11.141 2.717 1.00 93.12 87 ASN A O 1
ATOM 619 N N . ASN A 1 88 ? 5.779 11.689 4.885 1.00 95.25 88 ASN A N 1
ATOM 620 C CA . ASN A 1 88 ? 7.013 10.929 5.095 1.00 95.25 88 ASN A CA 1
ATOM 621 C C . ASN A 1 88 ? 6.811 9.428 4.850 1.00 95.25 88 ASN A C 1
ATOM 623 O O . ASN A 1 88 ? 7.661 8.792 4.234 1.00 95.25 88 ASN A O 1
ATOM 627 N N . LEU A 1 89 ? 5.679 8.860 5.280 1.00 94.12 89 LEU A N 1
ATOM 628 C CA . LEU A 1 89 ? 5.351 7.457 5.025 1.00 94.12 89 LEU A CA 1
ATOM 629 C C . LEU A 1 89 ? 5.276 7.160 3.520 1.00 94.12 89 LEU A C 1
ATOM 631 O O . LEU A 1 89 ? 5.860 6.175 3.063 1.00 94.12 89 LEU A O 1
ATOM 635 N N . ILE A 1 90 ? 4.594 8.014 2.749 1.00 94.50 90 ILE A N 1
ATOM 636 C CA . ILE A 1 90 ? 4.482 7.873 1.291 1.00 94.50 90 ILE A CA 1
ATOM 637 C C . ILE A 1 90 ? 5.863 7.984 0.641 1.00 94.50 90 ILE A C 1
ATOM 639 O O . ILE A 1 90 ? 6.240 7.100 -0.128 1.00 94.50 90 ILE A O 1
ATOM 643 N N . ALA A 1 91 ? 6.629 9.024 0.982 1.00 95.06 91 ALA A N 1
ATOM 644 C CA . ALA A 1 91 ? 7.960 9.258 0.429 1.00 95.06 91 ALA A CA 1
ATOM 645 C C . ALA A 1 91 ? 8.899 8.071 0.690 1.00 95.06 91 ALA A C 1
ATOM 647 O O . ALA A 1 91 ? 9.429 7.487 -0.256 1.00 95.06 91 ALA A O 1
ATOM 648 N N . CYS A 1 92 ? 9.015 7.634 1.948 1.00 95.56 92 CYS A N 1
ATOM 649 C CA . CYS A 1 92 ? 9.844 6.486 2.305 1.00 95.56 92 CYS A CA 1
ATOM 650 C C . CYS A 1 92 ? 9.375 5.196 1.620 1.00 95.56 92 CYS A C 1
ATOM 652 O O . CYS A 1 92 ? 10.204 4.383 1.219 1.00 95.56 92 CYS A O 1
ATOM 654 N N . THR A 1 93 ? 8.064 4.986 1.464 1.00 95.00 93 THR A N 1
ATOM 655 C CA . THR A 1 93 ? 7.546 3.798 0.766 1.00 95.00 93 THR A CA 1
ATOM 656 C C . THR A 1 93 ? 7.958 3.805 -0.702 1.00 95.00 93 THR A C 1
ATOM 658 O O . THR A 1 93 ? 8.489 2.809 -1.191 1.00 95.00 93 THR A O 1
ATOM 661 N N . VAL A 1 94 ? 7.781 4.933 -1.393 1.00 94.62 94 VAL A N 1
ATOM 662 C CA . VAL A 1 94 ? 8.190 5.094 -2.796 1.00 94.62 94 VAL A CA 1
ATOM 663 C C . VAL A 1 94 ? 9.694 4.880 -2.958 1.00 94.62 94 VAL A C 1
ATOM 665 O O . VAL A 1 94 ? 10.111 4.157 -3.861 1.00 94.62 94 VAL A O 1
ATOM 668 N N . GLU A 1 95 ? 10.511 5.464 -2.083 1.00 94.56 95 GLU A N 1
ATOM 669 C CA . GLU A 1 95 ? 11.967 5.290 -2.103 1.00 94.56 95 GLU A CA 1
ATOM 670 C C . GLU A 1 95 ? 12.375 3.830 -1.901 1.00 94.56 95 GLU A C 1
ATOM 672 O O . GLU A 1 95 ? 13.211 3.321 -2.646 1.00 94.56 95 GLU A O 1
ATOM 677 N N . ARG A 1 96 ? 11.757 3.126 -0.946 1.00 94.06 96 ARG A N 1
ATOM 678 C CA . ARG A 1 96 ? 12.054 1.709 -0.689 1.00 94.06 96 ARG A CA 1
ATOM 679 C C . ARG A 1 96 ? 11.627 0.803 -1.835 1.00 94.06 96 ARG A C 1
ATOM 681 O O . ARG A 1 96 ? 12.365 -0.122 -2.162 1.00 94.06 96 ARG A O 1
ATOM 688 N N . ILE A 1 97 ? 10.477 1.069 -2.456 1.00 92.81 97 ILE A N 1
ATOM 689 C CA . ILE A 1 97 ? 10.038 0.325 -3.643 1.00 92.81 97 ILE A CA 1
ATOM 690 C C . ILE A 1 97 ? 11.041 0.546 -4.776 1.00 92.81 97 ILE A C 1
ATOM 692 O O . ILE A 1 97 ? 11.563 -0.430 -5.313 1.00 92.81 97 ILE A O 1
ATOM 696 N N . LYS A 1 98 ? 11.393 1.803 -5.078 1.00 90.12 98 LYS A N 1
ATOM 697 C CA . LYS A 1 98 ? 12.415 2.122 -6.088 1.00 90.12 98 LYS A CA 1
ATOM 698 C C . LYS A 1 98 ? 13.738 1.408 -5.800 1.00 90.12 98 LYS A C 1
ATOM 700 O O . LYS A 1 98 ? 14.263 0.748 -6.686 1.00 90.12 98 LYS A O 1
ATOM 705 N N . ALA A 1 99 ? 14.225 1.468 -4.561 1.00 91.44 99 ALA A N 1
ATOM 706 C CA . ALA A 1 99 ? 15.463 0.806 -4.154 1.00 91.44 99 ALA A CA 1
ATOM 707 C C . ALA A 1 99 ? 15.406 -0.723 -4.312 1.00 91.44 99 ALA A C 1
ATOM 709 O O . ALA A 1 99 ? 16.398 -1.322 -4.703 1.00 91.44 99 ALA A O 1
ATOM 710 N N . SER A 1 100 ? 14.256 -1.360 -4.059 1.00 89.56 100 SER A N 1
ATOM 711 C CA . SER A 1 100 ? 14.097 -2.809 -4.273 1.00 89.56 100 SER A CA 1
ATOM 712 C C . SER A 1 100 ? 14.069 -3.226 -5.746 1.00 89.56 100 SER A C 1
ATOM 714 O O . SER A 1 100 ? 14.327 -4.387 -6.048 1.00 89.56 100 SER A O 1
ATOM 716 N N . MET A 1 101 ? 13.744 -2.297 -6.652 1.00 81.81 101 MET A N 1
ATOM 717 C CA . MET A 1 101 ? 13.695 -2.542 -8.098 1.00 81.81 101 MET A CA 1
ATOM 718 C C . MET A 1 101 ? 15.002 -2.186 -8.805 1.00 81.81 101 MET A C 1
ATOM 720 O O . MET A 1 101 ? 15.304 -2.745 -9.857 1.00 81.81 101 MET A O 1
ATOM 724 N N . SER A 1 102 ? 15.785 -1.274 -8.231 1.00 75.94 102 SER A N 1
ATOM 725 C CA . SER A 1 102 ? 17.156 -1.022 -8.648 1.00 75.94 102 SER A CA 1
ATOM 726 C C . SER A 1 102 ? 18.016 -2.231 -8.281 1.00 75.94 102 SER A C 1
ATOM 728 O O . SER A 1 102 ? 18.603 -2.284 -7.204 1.00 75.94 102 SER A O 1
ATOM 730 N N . CYS A 1 103 ? 18.104 -3.223 -9.169 1.00 55.84 103 CYS A N 1
ATOM 731 C CA . CYS A 1 103 ? 19.246 -4.126 -9.144 1.00 55.84 103 CYS A CA 1
ATOM 732 C C . CYS A 1 103 ? 20.497 -3.261 -9.331 1.00 55.84 103 CYS A C 1
ATOM 734 O O . CYS A 1 103 ? 20.726 -2.734 -10.419 1.00 55.84 103 CYS A O 1
ATOM 736 N N . GLU A 1 104 ? 21.315 -3.105 -8.290 1.00 51.69 104 GLU A N 1
ATOM 737 C CA . GLU A 1 104 ? 22.740 -2.892 -8.518 1.00 51.69 104 GLU A CA 1
ATOM 738 C C . GLU A 1 104 ? 23.193 -4.075 -9.371 1.00 51.69 104 GLU A C 1
ATOM 740 O O . GLU A 1 104 ? 23.16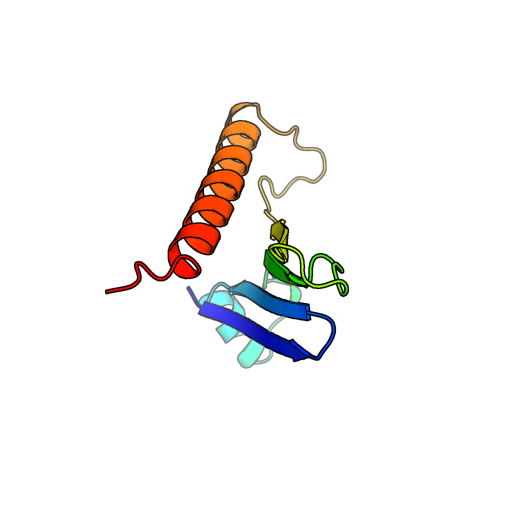1 -5.224 -8.926 1.00 51.69 104 GLU A O 1
ATOM 745 N N . THR A 1 105 ? 23.487 -3.810 -10.642 1.00 43.12 105 THR A N 1
ATOM 746 C CA . THR A 1 105 ? 24.136 -4.772 -11.523 1.00 43.12 105 THR A CA 1
ATOM 747 C C . THR A 1 105 ? 25.469 -5.124 -10.866 1.00 43.12 105 THR A C 1
ATOM 749 O O . THR A 1 105 ? 26.414 -4.342 -10.943 1.00 43.12 105 THR A O 1
ATOM 752 N N . ALA A 1 106 ? 25.501 -6.238 -10.135 1.00 36.69 106 ALA A N 1
ATOM 753 C CA . ALA A 1 106 ? 26.731 -6.842 -9.639 1.00 36.69 106 ALA A CA 1
ATOM 754 C C . ALA A 1 106 ? 27.543 -7.416 -10.806 1.00 36.69 106 ALA A C 1
ATOM 756 O O . ALA A 1 106 ? 26.916 -7.946 -11.755 1.00 36.69 106 ALA A O 1
#

Mean predicted aligned error: 6.44 Å

Sequence (106 aa):
MLILQESCTDPTASFVIYAPVDIVAMNIVLNGGDPDYVALLPSGFAILPDGNANGGEGGSLLTVAFQILVDSVPTAKLSLGSVATVNNLIACTVERIKASMSCETA

pLDDT: mean 87.58, std 11.34, range [36.69, 96.94]

Foldseek 3Di:
DDKDWDWDDDLFKTKIKIWDWDPVLVVCVVVVHDNVSIDTKIWIKIWGWPPPPPPDPTDIDIDTDTRDDPDPDPPDDDDPVNVVVVVVVVVVVVVVVVVVVPDPPD

Nearest PDB structures (foldseek):
  3ddw-assembly1_B  TM=2.971E-01  e=1.455E+00  Homo sapiens
  3dds-assembly1_B  TM=2.792E-01  e=1.550E+00  Homo sapiens
  9hau-assembly1_AA  TM=2.517E-01  e=1.998E+00  Leviviridae sp.
  1una-assembly1_B  TM=2.296E-01  e=1.652E+00  Enterobacteria phage GA
  6aye-assembly1_A  TM=2.507E-01  e=6.265E+00  Homo sapiens